Protein AF-A0A8B9G4K0-F1 (afdb_monomer)

Organism: NCBI:txid241587

pLDDT: mean 83.61, std 16.69, range [44.09, 97.94]

Solvent-accessible surface area (backbone atoms only — not comparable to full-atom values): 4280 Å² total; per-residue (Å²): 130,94,78,85,74,80,66,81,57,57,92,91,48,69,98,82,55,90,66,88,76,75,94,73,86,86,78,62,63,88,76,49,79,86,39,45,83,51,99,90,45,72,37,51,69,93,48,42,68,59,58,50,49,43,51,76,70,55,75,108

Radius of gyration: 19.93 Å; Cα contacts (8 Å, |Δi|>4): 26; chains: 1; bounding box: 40×27×41 Å

Foldseek 3Di:
DPPPPFDQDPPPDDNPDGDDDDPDDDDDLVVVPQADQDPVGGHRPVCVVVVVVCVVVVVD

Structure (mmCIF, N/CA/C/O backbone):
data_AF-A0A8B9G4K0-F1
#
_entry.id   AF-A0A8B9G4K0-F1
#
loop_
_atom_site.group_PDB
_atom_site.id
_atom_site.type_symbol
_atom_site.label_atom_id
_atom_site.label_alt_id
_atom_site.label_comp_id
_atom_site.label_asym_id
_atom_site.label_entity_id
_atom_site.label_seq_id
_atom_site.pdbx_PDB_ins_code
_atom_site.Cartn_x
_atom_site.Cartn_y
_atom_site.Cartn_z
_atom_site.occupancy
_atom_site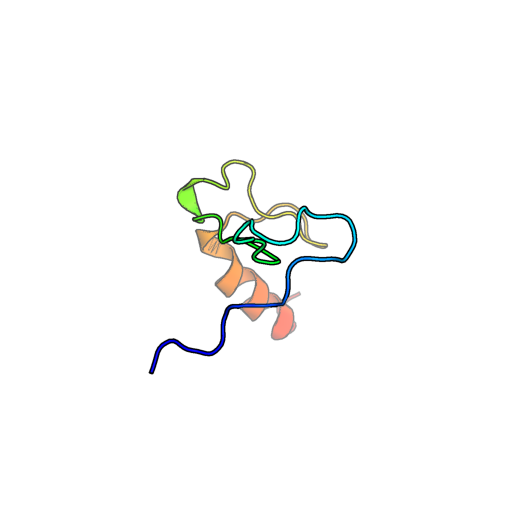.B_iso_or_equiv
_atom_site.auth_seq_id
_atom_site.auth_comp_id
_atom_site.auth_asym_id
_atom_site.auth_atom_id
_atom_site.pdbx_PDB_model_num
ATOM 1 N N . SER A 1 1 ? -6.359 -10.831 -28.511 1.00 44.09 1 SER A N 1
ATOM 2 C CA . SER A 1 1 ? -5.010 -11.086 -29.052 1.00 44.09 1 SER A CA 1
ATOM 3 C C . SER A 1 1 ? -4.005 -10.350 -28.177 1.00 44.09 1 SER A C 1
ATOM 5 O O . SER A 1 1 ? -4.201 -9.156 -27.985 1.00 44.09 1 SER A O 1
ATOM 7 N N . PRO A 1 2 ? -3.011 -11.016 -27.565 1.00 44.31 2 PRO A N 1
ATOM 8 C CA . PRO A 1 2 ? -2.176 -10.457 -26.491 1.00 44.31 2 PRO A CA 1
ATOM 9 C C . PRO A 1 2 ? -1.066 -9.508 -26.998 1.00 44.31 2 PRO A C 1
ATOM 11 O O . PRO A 1 2 ? 0.025 -9.454 -26.441 1.00 44.31 2 PRO A O 1
ATOM 14 N N . SER A 1 3 ? -1.305 -8.764 -28.080 1.00 45.69 3 SER A N 1
ATOM 15 C CA . SER A 1 3 ? -0.253 -8.070 -28.832 1.00 45.69 3 SER A CA 1
ATOM 16 C C . SER A 1 3 ? 0.102 -6.658 -28.342 1.00 45.69 3 SER A C 1
ATOM 18 O O . SER A 1 3 ? 0.889 -5.991 -29.005 1.00 45.69 3 SER A O 1
ATOM 20 N N . THR A 1 4 ? -0.422 -6.174 -27.211 1.00 58.47 4 THR A N 1
ATOM 21 C CA . THR A 1 4 ? -0.309 -4.740 -26.855 1.00 58.47 4 THR A CA 1
ATOM 22 C C . THR A 1 4 ? 0.734 -4.387 -25.782 1.00 58.47 4 THR A C 1
ATOM 24 O O . THR A 1 4 ? 0.841 -3.220 -25.424 1.00 58.47 4 THR A O 1
ATOM 27 N N . TRP A 1 5 ? 1.554 -5.328 -25.294 1.00 55.06 5 TRP A N 1
ATOM 28 C CA . TRP A 1 5 ? 2.502 -5.052 -24.190 1.00 55.06 5 TRP A CA 1
ATOM 29 C C . TRP A 1 5 ? 3.993 -5.012 -24.564 1.00 55.06 5 TRP A C 1
ATOM 31 O O . TRP A 1 5 ? 4.830 -4.753 -23.702 1.00 55.06 5 TRP A O 1
ATOM 41 N N . ARG A 1 6 ? 4.368 -5.190 -25.840 1.00 57.69 6 ARG A N 1
ATOM 42 C CA . ARG A 1 6 ? 5.766 -5.008 -26.277 1.00 57.69 6 ARG A CA 1
ATOM 43 C C . ARG A 1 6 ? 6.031 -3.540 -26.602 1.00 57.69 6 ARG A C 1
ATOM 45 O O . ARG A 1 6 ? 5.810 -3.092 -27.725 1.00 57.69 6 ARG A O 1
ATOM 52 N N . ARG A 1 7 ? 6.537 -2.778 -25.631 1.00 62.25 7 ARG A N 1
ATOM 53 C CA . ARG A 1 7 ? 7.196 -1.497 -25.924 1.00 62.25 7 ARG A CA 1
ATOM 54 C C . ARG A 1 7 ? 8.579 -1.817 -26.504 1.00 62.25 7 ARG A C 1
ATOM 56 O O . ARG A 1 7 ? 9.270 -2.690 -25.985 1.00 62.25 7 ARG A O 1
ATOM 63 N N . ARG A 1 8 ? 8.977 -1.156 -27.598 1.00 60.12 8 ARG A N 1
ATOM 64 C CA . ARG A 1 8 ? 10.338 -1.287 -28.149 1.00 60.12 8 ARG A CA 1
ATOM 65 C C . ARG A 1 8 ? 11.333 -0.999 -27.022 1.00 60.12 8 ARG A C 1
ATOM 67 O O . ARG A 1 8 ? 11.176 0.003 -26.324 1.00 60.12 8 ARG A O 1
ATOM 74 N N . ALA A 1 9 ? 12.310 -1.882 -26.849 1.00 61.78 9 ALA A N 1
ATOM 75 C CA . ALA A 1 9 ? 13.329 -1.729 -25.826 1.00 61.78 9 ALA A CA 1
ATOM 76 C C . ALA A 1 9 ? 14.014 -0.346 -25.991 1.00 61.78 9 ALA A C 1
ATOM 78 O O . ALA A 1 9 ? 14.251 0.069 -27.135 1.00 61.78 9 ALA A O 1
ATOM 79 N N . PRO A 1 10 ? 14.255 0.421 -24.906 1.00 62.62 10 PRO A N 1
ATOM 80 C CA . PRO A 1 10 ? 14.876 1.744 -24.996 1.00 62.62 10 PRO A CA 1
ATOM 81 C C . PRO A 1 10 ? 16.196 1.675 -25.765 1.00 62.62 10 PRO A C 1
ATOM 83 O O . PRO A 1 10 ? 16.883 0.658 -25.701 1.00 62.62 10 PRO A O 1
ATOM 86 N N . ALA A 1 11 ? 16.601 2.750 -26.448 1.00 63.34 11 ALA A N 1
ATOM 87 C CA . ALA A 1 11 ? 17.817 2.756 -27.277 1.00 63.34 11 ALA A CA 1
ATOM 88 C C . ALA A 1 11 ? 19.104 2.341 -26.524 1.00 63.34 11 ALA A C 1
ATOM 90 O O . ALA A 1 11 ? 20.069 1.917 -27.152 1.00 63.34 11 ALA A O 1
ATOM 91 N N . ALA A 1 12 ? 19.098 2.426 -25.188 1.00 70.88 12 ALA A N 1
ATOM 92 C CA . ALA A 1 12 ? 20.175 1.988 -24.300 1.00 70.88 12 ALA A CA 1
ATOM 93 C C . ALA A 1 12 ? 20.238 0.463 -24.060 1.00 70.88 12 ALA A C 1
ATOM 95 O O . ALA A 1 12 ? 21.161 -0.015 -23.408 1.00 70.88 12 ALA A O 1
ATOM 96 N N . THR A 1 13 ? 19.271 -0.309 -24.559 1.00 67.38 13 THR A N 1
ATOM 97 C CA . THR A 1 13 ? 19.240 -1.770 -24.417 1.00 67.38 13 THR A CA 1
ATOM 98 C C . THR A 1 13 ? 19.717 -2.455 -25.703 1.00 67.38 13 THR A C 1
ATOM 100 O O . THR A 1 13 ? 19.413 -1.985 -26.806 1.00 67.38 13 THR A O 1
ATOM 103 N N . PRO A 1 14 ? 20.465 -3.571 -25.608 1.00 79.81 14 PRO A N 1
ATOM 104 C CA . PRO A 1 14 ? 20.814 -4.377 -26.771 1.00 79.81 14 PRO A CA 1
ATOM 105 C C . PRO A 1 14 ? 19.568 -4.767 -27.576 1.00 79.81 14 PRO A C 1
ATOM 107 O O . PRO A 1 14 ? 18.549 -5.162 -27.012 1.00 79.81 14 PRO A O 1
ATOM 110 N N . ARG A 1 15 ? 19.664 -4.695 -28.910 1.00 68.88 15 ARG A N 1
ATOM 111 C CA . ARG A 1 15 ? 18.530 -4.780 -29.858 1.00 68.88 15 ARG A CA 1
ATOM 112 C C . ARG A 1 15 ? 17.756 -6.111 -29.880 1.00 68.88 15 ARG A C 1
ATOM 114 O O . ARG A 1 15 ? 16.850 -6.254 -30.695 1.00 68.88 15 ARG A O 1
ATOM 121 N N . CYS A 1 16 ? 18.084 -7.054 -29.005 1.00 68.69 16 CYS A N 1
ATOM 122 C CA . CYS A 1 16 ? 17.527 -8.406 -28.992 1.00 68.69 16 CYS A CA 1
ATOM 123 C C . CYS A 1 16 ? 17.039 -8.849 -27.603 1.00 68.69 16 CYS A C 1
ATOM 125 O O . CYS A 1 16 ? 16.875 -10.045 -27.384 1.00 68.69 16 CYS A O 1
ATOM 127 N N . ILE A 1 17 ? 16.851 -7.920 -26.658 1.00 78.06 17 ILE A N 1
ATOM 128 C CA . ILE A 1 17 ? 16.385 -8.253 -25.308 1.00 78.06 17 ILE A CA 1
ATOM 129 C C . ILE A 1 17 ? 14.934 -7.814 -25.142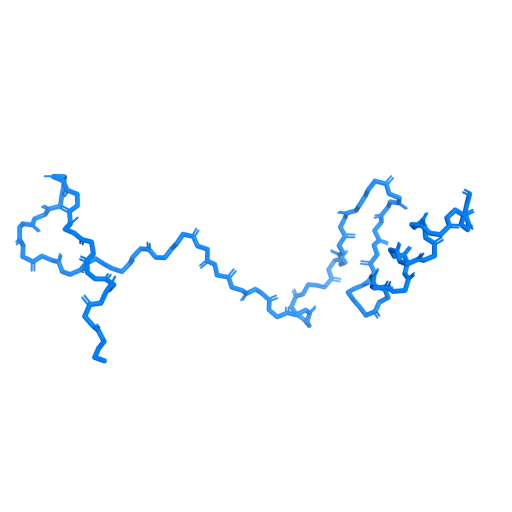 1.00 78.06 17 ILE A C 1
ATOM 131 O O . ILE A 1 17 ? 14.593 -6.642 -25.311 1.00 78.06 17 ILE A O 1
ATOM 135 N N . ASP A 1 18 ? 14.096 -8.778 -24.779 1.00 81.44 18 ASP A N 1
ATOM 136 C CA . ASP A 1 18 ? 12.729 -8.529 -24.351 1.00 81.44 18 ASP A CA 1
ATOM 137 C C . ASP A 1 18 ? 12.735 -7.829 -22.989 1.00 81.44 18 ASP A C 1
ATOM 139 O O . ASP A 1 18 ? 13.324 -8.320 -22.027 1.00 81.44 18 ASP A O 1
ATOM 143 N N . VAL A 1 19 ? 12.083 -6.667 -22.909 1.00 79.06 19 VAL A N 1
ATOM 144 C CA . VAL A 1 19 ? 12.017 -5.865 -21.682 1.00 79.06 19 VAL A CA 1
ATOM 145 C C . VAL A 1 19 ? 10.628 -5.982 -21.068 1.00 79.06 19 VAL A C 1
ATOM 147 O O . VAL A 1 19 ? 9.638 -5.558 -21.664 1.00 79.06 19 VAL A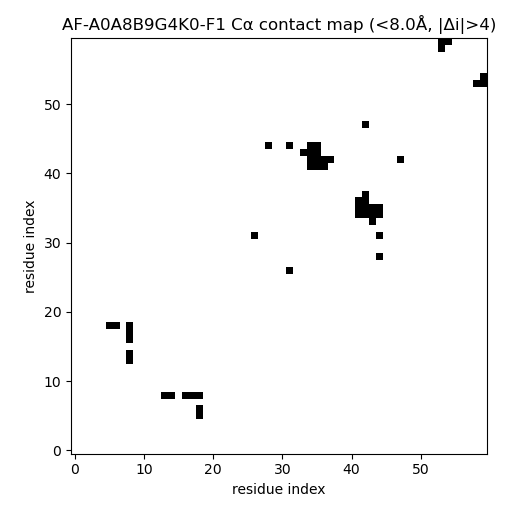 O 1
ATOM 150 N N . TRP A 1 20 ? 10.575 -6.502 -19.843 1.00 85.88 20 TRP A N 1
ATOM 151 C CA . TRP A 1 20 ? 9.418 -6.398 -18.962 1.00 85.88 20 TRP A CA 1
ATOM 152 C C . TRP A 1 20 ? 9.682 -5.289 -17.942 1.00 85.88 20 TRP A C 1
ATOM 154 O O . TRP A 1 20 ? 10.463 -5.466 -17.014 1.00 85.88 20 TRP A O 1
ATOM 164 N N . ASN A 1 21 ? 9.072 -4.124 -18.159 1.00 90.06 21 ASN A N 1
ATOM 165 C CA . ASN A 1 21 ? 9.180 -2.968 -17.267 1.00 90.06 21 ASN A CA 1
ATOM 166 C C . ASN A 1 21 ? 7.777 -2.412 -16.973 1.00 90.06 21 ASN A C 1
ATOM 168 O O . ASN A 1 21 ? 7.393 -1.383 -17.545 1.00 90.06 21 ASN A O 1
ATOM 172 N N . PRO A 1 22 ? 6.960 -3.131 -16.184 1.00 91.06 22 PRO A N 1
ATOM 173 C CA . PRO A 1 22 ? 5.704 -2.584 -15.697 1.00 91.06 22 PRO A CA 1
ATOM 174 C C . PRO A 1 22 ? 6.003 -1.376 -14.804 1.00 91.06 22 PRO A C 1
ATOM 176 O O . PRO A 1 22 ? 6.977 -1.367 -14.058 1.00 91.06 22 PRO A O 1
ATOM 179 N N . ALA A 1 23 ? 5.175 -0.338 -14.897 1.00 94.00 23 ALA A N 1
ATOM 180 C CA . ALA A 1 23 ? 5.418 0.902 -14.162 1.00 94.00 23 ALA A CA 1
ATOM 181 C C . ALA A 1 23 ? 5.234 0.745 -12.642 1.00 94.00 23 ALA A C 1
ATOM 183 O O . ALA A 1 23 ? 5.871 1.459 -11.875 1.00 94.00 23 ALA A O 1
ATOM 184 N N . PHE A 1 24 ? 4.361 -0.174 -12.225 1.00 95.50 24 PHE A N 1
ATOM 185 C CA . PHE A 1 24 ? 3.987 -0.415 -10.835 1.00 95.50 24 PHE A CA 1
ATOM 186 C C . PHE A 1 24 ? 3.642 -1.892 -10.625 1.00 95.50 24 PHE A C 1
ATOM 188 O O . PHE A 1 24 ? 3.383 -2.613 -11.592 1.00 95.50 24 PHE A O 1
ATOM 195 N N . ASP A 1 25 ? 3.584 -2.291 -9.357 1.00 96.25 25 ASP A N 1
ATOM 196 C CA . ASP A 1 25 ? 3.084 -3.585 -8.892 1.00 96.25 25 ASP A CA 1
ATOM 197 C C . ASP A 1 25 ? 2.052 -3.368 -7.770 1.00 96.25 25 ASP A C 1
ATOM 199 O O . ASP A 1 25 ? 1.886 -2.250 -7.272 1.00 96.25 25 ASP A O 1
ATOM 203 N N . VAL A 1 26 ? 1.340 -4.421 -7.385 1.00 96.62 26 VAL A N 1
ATOM 204 C CA . VAL A 1 26 ? 0.349 -4.410 -6.308 1.00 96.62 26 VAL A CA 1
ATOM 205 C C . VAL A 1 26 ? 0.934 -5.087 -5.074 1.00 96.62 26 VAL A C 1
ATOM 207 O O . VAL A 1 26 ? 1.356 -6.237 -5.135 1.00 96.62 26 VAL A O 1
ATOM 210 N N . THR A 1 27 ? 0.879 -4.404 -3.930 1.00 96.88 27 THR A N 1
ATOM 211 C CA . THR A 1 27 ? 1.191 -5.000 -2.624 1.00 96.88 27 THR A CA 1
ATOM 212 C C . THR A 1 27 ? -0.108 -5.443 -1.943 1.00 96.88 27 THR A C 1
ATOM 214 O O . THR A 1 27 ? -0.930 -4.581 -1.616 1.00 96.88 27 THR A O 1
ATOM 217 N N . PRO A 1 28 ? -0.327 -6.753 -1.715 1.00 97.75 28 PRO A N 1
ATOM 218 C CA . PRO A 1 28 ? -1.429 -7.250 -0.893 1.00 97.75 28 PRO A CA 1
ATOM 219 C C . PRO A 1 28 ? -1.457 -6.602 0.498 1.00 97.75 28 PRO A C 1
ATOM 221 O O . PRO A 1 28 ? -0.416 -6.337 1.099 1.00 97.75 28 PRO A O 1
ATOM 224 N N . HIS A 1 29 ? -2.655 -6.314 1.009 1.00 97.00 29 HIS A N 1
ATOM 225 C CA . HIS A 1 29 ? -2.819 -5.498 2.217 1.00 97.00 29 HIS A CA 1
ATOM 226 C C . HIS A 1 29 ? -2.313 -6.180 3.497 1.00 97.00 29 HIS A C 1
ATOM 228 O O . HIS A 1 29 ? -1.911 -5.499 4.435 1.00 97.00 29 HIS A O 1
ATOM 234 N N . ASP A 1 30 ? -2.300 -7.509 3.529 1.00 97.00 30 ASP A N 1
ATOM 235 C CA . ASP A 1 30 ? -1.744 -8.334 4.602 1.00 97.00 30 ASP A CA 1
ATOM 236 C C . ASP A 1 30 ? -0.219 -8.185 4.736 1.00 97.00 30 ASP A C 1
ATOM 238 O O . ASP A 1 30 ? 0.332 -8.441 5.807 1.00 97.00 30 ASP A O 1
ATOM 242 N N . LEU A 1 31 ? 0.460 -7.692 3.692 1.00 97.81 31 LEU A N 1
ATOM 243 C CA . LEU A 1 31 ? 1.885 -7.352 3.728 1.00 97.81 31 LEU A CA 1
ATOM 244 C C . LEU A 1 31 ? 2.157 -5.909 4.190 1.00 97.81 31 LEU A C 1
ATOM 246 O O . LEU A 1 31 ? 3.309 -5.552 4.441 1.00 97.81 31 LEU A O 1
ATOM 250 N N . ILE A 1 32 ? 1.124 -5.074 4.348 1.00 97.31 32 ILE A N 1
ATOM 251 C CA . ILE A 1 32 ? 1.244 -3.694 4.846 1.00 97.31 32 ILE A CA 1
ATOM 252 C C . ILE A 1 32 ? 1.101 -3.705 6.376 1.00 97.31 32 ILE A C 1
ATOM 254 O O . ILE A 1 32 ? 0.084 -3.310 6.943 1.00 97.31 32 ILE A O 1
ATOM 258 N N . THR A 1 33 ? 2.138 -4.181 7.065 1.00 96.69 33 THR A N 1
ATOM 259 C CA . THR A 1 33 ? 2.101 -4.417 8.523 1.00 96.69 33 THR A CA 1
ATOM 260 C C . THR A 1 33 ? 2.187 -3.143 9.366 1.00 96.69 33 THR A C 1
ATOM 262 O O . THR A 1 33 ? 1.732 -3.131 10.506 1.00 96.69 33 THR A O 1
ATOM 265 N N . GLY A 1 34 ? 2.747 -2.062 8.815 1.00 96.69 34 GLY A N 1
ATOM 266 C CA . GLY A 1 34 ? 2.873 -0.766 9.493 1.00 96.69 34 GLY A CA 1
ATOM 267 C C . GLY A 1 34 ? 1.634 0.129 9.401 1.00 96.69 34 GLY A C 1
ATOM 268 O O . GLY A 1 34 ? 1.640 1.213 9.974 1.00 96.69 34 GLY A O 1
ATOM 269 N N . GLY A 1 35 ? 0.592 -0.298 8.681 1.00 96.94 35 GLY A N 1
ATOM 270 C CA . GLY A 1 35 ? -0.545 0.551 8.328 1.00 96.94 35 GLY A CA 1
ATOM 271 C C . GLY A 1 35 ? -0.265 1.494 7.152 1.00 96.94 35 GLY A C 1
ATOM 272 O O . GLY A 1 35 ? 0.824 1.520 6.577 1.00 96.94 35 GLY A O 1
ATOM 273 N N . ILE A 1 36 ? -1.286 2.255 6.770 1.00 97.94 36 ILE A N 1
ATOM 274 C CA . ILE A 1 36 ? -1.283 3.223 5.672 1.00 97.94 36 ILE A CA 1
ATOM 275 C C . ILE A 1 36 ? -1.188 4.618 6.284 1.00 97.94 36 ILE A C 1
ATOM 277 O O . ILE A 1 36 ? -2.049 5.021 7.064 1.00 97.94 36 ILE A O 1
ATOM 281 N N . VAL A 1 37 ? -0.132 5.354 5.943 1.00 97.31 37 VAL A N 1
ATOM 282 C CA . VAL A 1 37 ? 0.054 6.732 6.411 1.00 97.31 37 VAL A CA 1
ATOM 283 C C . VAL A 1 37 ? -0.841 7.663 5.597 1.00 97.31 37 VAL A C 1
ATOM 285 O O . VAL A 1 37 ? -0.760 7.690 4.370 1.00 97.31 37 VAL A O 1
ATOM 288 N N . THR A 1 38 ? -1.667 8.433 6.296 1.00 95.75 38 THR A N 1
ATOM 289 C CA . THR A 1 38 ? -2.560 9.460 5.745 1.00 95.75 38 THR A CA 1
ATOM 290 C C . THR A 1 38 ? -2.329 10.792 6.462 1.00 95.75 38 THR A C 1
ATOM 292 O O . THR A 1 38 ? -1.603 10.862 7.457 1.00 95.75 38 THR A O 1
ATOM 295 N N . GLU A 1 39 ? -2.978 11.856 6.001 1.00 94.69 39 GLU A N 1
ATOM 296 C CA . GLU A 1 39 ? -2.999 13.163 6.662 1.00 94.69 39 GLU A CA 1
ATOM 297 C C . GLU A 1 39 ? -3.670 13.142 8.049 1.00 94.69 39 GLU A C 1
ATOM 299 O O . GLU A 1 39 ? -3.457 14.051 8.849 1.00 94.69 39 GLU A O 1
ATOM 304 N N . TRP A 1 40 ? -4.424 12.085 8.370 1.00 93.88 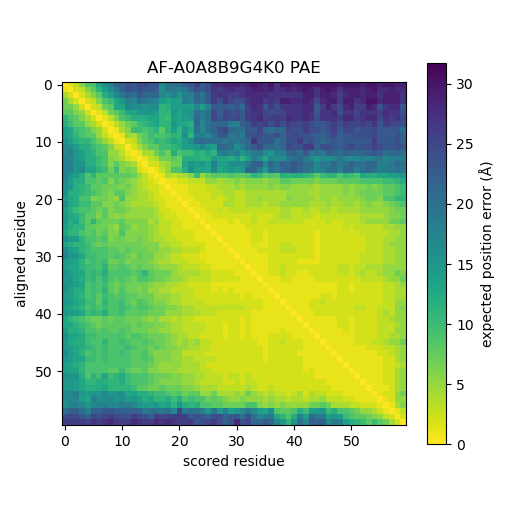40 TRP A N 1
ATOM 305 C CA . TRP A 1 40 ? -5.093 11.890 9.663 1.00 93.88 40 TRP A CA 1
ATOM 306 C C . TRP A 1 40 ? -4.366 10.896 10.575 1.00 93.88 40 TRP A C 1
ATOM 308 O O . TRP A 1 40 ? -4.925 1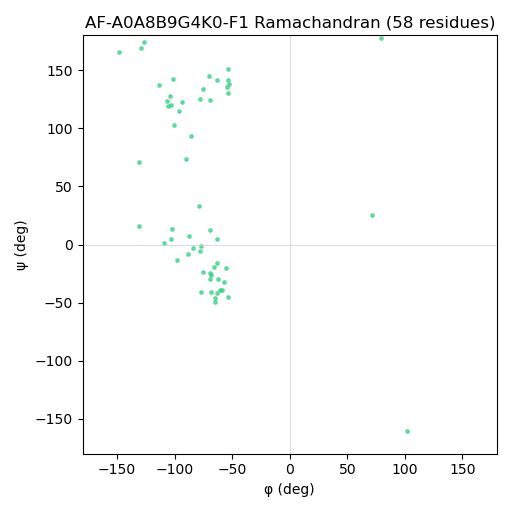0.442 11.574 1.00 93.88 40 TRP A O 1
ATOM 318 N N . GLY A 1 41 ? -3.125 10.546 10.231 1.00 95.12 41 GLY A N 1
ATOM 319 C CA . GLY A 1 41 ? -2.323 9.556 10.939 1.00 95.12 41 GLY A CA 1
ATOM 320 C C . GLY A 1 41 ? -2.284 8.205 10.230 1.00 95.12 41 GLY A C 1
ATOM 321 O O . GLY A 1 41 ? -2.508 8.099 9.022 1.00 95.12 41 GLY A O 1
ATOM 322 N N . VAL A 1 42 ? -1.934 7.164 10.984 1.00 97.19 42 VAL A N 1
ATOM 323 C CA . VAL A 1 42 ? -1.734 5.807 10.460 1.00 97.19 42 VAL A CA 1
ATOM 324 C C . VAL A 1 42 ? -3.026 5.005 10.597 1.00 97.19 42 VAL A C 1
ATOM 326 O O . VAL A 1 42 ? -3.533 4.850 11.705 1.00 97.19 42 VAL A O 1
ATOM 329 N N . LEU A 1 43 ? -3.537 4.478 9.481 1.00 97.38 43 LEU A N 1
ATOM 330 C CA . LEU A 1 43 ? -4.772 3.692 9.427 1.00 97.38 43 LEU A CA 1
ATOM 331 C C . LEU A 1 43 ? -4.480 2.236 9.035 1.00 97.38 43 LEU A C 1
ATOM 333 O O . LEU A 1 43 ? -3.691 1.999 8.117 1.00 97.38 43 LEU A O 1
ATOM 337 N N . PRO A 1 44 ? -5.106 1.233 9.670 1.00 97.38 44 PRO A N 1
ATOM 338 C CA . PRO A 1 44 ? -4.963 -0.147 9.231 1.00 97.38 44 PRO A CA 1
ATOM 339 C C . PRO A 1 44 ? -5.680 -0.349 7.880 1.00 97.38 44 PRO A C 1
ATOM 341 O O . PRO A 1 44 ? -6.744 0.236 7.654 1.00 97.38 44 PRO A O 1
ATOM 344 N N . PRO A 1 45 ? -5.159 -1.205 6.978 1.00 97.19 45 PRO A N 1
ATOM 345 C CA . PRO A 1 45 ? -5.764 -1.399 5.659 1.00 97.19 45 PRO A CA 1
ATOM 346 C C . PRO A 1 45 ? -7.235 -1.842 5.700 1.00 97.19 45 PRO A C 1
ATOM 348 O O . PRO A 1 45 ? -8.013 -1.454 4.833 1.00 97.19 45 PRO A O 1
ATOM 351 N N . GLY A 1 46 ? -7.621 -2.615 6.723 1.00 96.75 46 GLY A N 1
ATOM 352 C CA . GLY A 1 46 ? -8.991 -3.106 6.908 1.00 96.75 46 GLY A CA 1
ATOM 353 C C . GLY A 1 46 ? -10.021 -2.027 7.263 1.00 96.75 46 GLY A C 1
ATOM 354 O O . GLY A 1 46 ? -11.196 -2.206 6.957 1.00 96.75 46 GLY A O 1
ATOM 355 N N . ASP A 1 47 ? -9.598 -0.900 7.846 1.00 96.94 47 ASP A N 1
ATOM 356 C CA . ASP A 1 47 ? -10.498 0.204 8.213 1.00 96.94 47 ASP A CA 1
ATOM 357 C C . ASP A 1 47 ? -10.515 1.337 7.180 1.00 96.94 47 ASP A C 1
ATOM 359 O O . ASP A 1 47 ? -11.405 2.187 7.221 1.00 96.94 47 ASP A O 1
ATOM 363 N N . LEU A 1 48 ? -9.567 1.354 6.234 1.00 96.19 48 LEU A N 1
ATOM 364 C CA . LEU A 1 48 ? -9.314 2.507 5.363 1.00 96.19 48 LEU A CA 1
ATOM 365 C C . LEU A 1 48 ? -10.574 3.000 4.638 1.00 96.19 48 LEU A C 1
ATOM 367 O O . LEU A 1 48 ? -10.834 4.197 4.602 1.00 96.19 48 LEU A O 1
ATOM 371 N N . LEU A 1 49 ? -11.375 2.090 4.079 1.00 96.62 49 LEU A N 1
ATOM 372 C CA . LEU A 1 49 ? -12.587 2.461 3.342 1.00 96.62 49 LEU A CA 1
ATOM 373 C C . LEU A 1 49 ? -13.629 3.151 4.228 1.00 96.62 49 LEU A C 1
ATOM 375 O O . LEU A 1 49 ? -14.223 4.140 3.802 1.00 96.62 49 LEU A O 1
ATOM 379 N N . ARG A 1 50 ? -13.833 2.649 5.452 1.00 96.56 50 ARG A N 1
ATOM 380 C CA . ARG A 1 50 ? -14.755 3.250 6.424 1.00 96.56 50 ARG A CA 1
ATOM 381 C C . ARG A 1 50 ? -14.256 4.630 6.832 1.00 96.56 50 ARG A C 1
ATOM 383 O O . ARG A 1 50 ? -14.995 5.599 6.738 1.00 96.56 50 ARG A O 1
ATOM 390 N N . GLU A 1 51 ? -12.982 4.723 7.196 1.00 96.19 51 GLU A N 1
ATOM 391 C CA . GLU A 1 51 ? -12.360 5.971 7.638 1.00 96.19 51 GLU A CA 1
ATOM 392 C C . GLU A 1 51 ? -12.406 7.057 6.542 1.00 96.19 51 GLU A C 1
ATOM 394 O O . GLU A 1 51 ? -12.688 8.220 6.840 1.00 96.19 51 GLU A O 1
ATOM 399 N N . LEU A 1 52 ? -12.194 6.693 5.272 1.00 94.50 52 LEU A N 1
ATOM 400 C CA . LEU A 1 52 ? -12.327 7.615 4.138 1.00 94.50 52 LEU A CA 1
ATOM 401 C C . LEU A 1 52 ? -13.779 8.046 3.898 1.00 94.50 52 LEU A C 1
ATOM 403 O O . LEU A 1 52 ? -14.022 9.219 3.618 1.00 94.50 52 LEU A O 1
ATOM 407 N N . ALA A 1 53 ? -14.738 7.125 4.010 1.00 94.88 53 ALA A N 1
ATOM 408 C CA . ALA A 1 53 ? -16.155 7.437 3.843 1.00 94.88 53 ALA A CA 1
ATOM 409 C C . ALA A 1 53 ? -16.659 8.388 4.938 1.00 94.88 53 ALA A C 1
ATOM 411 O O . ALA A 1 53 ? -17.291 9.398 4.623 1.00 94.88 53 ALA A O 1
ATOM 412 N N . ASP A 1 54 ? -16.316 8.111 6.198 1.00 95.62 54 ASP A N 1
ATOM 413 C CA . ASP A 1 54 ? -16.691 8.935 7.350 1.00 95.62 54 ASP A CA 1
ATOM 414 C C . ASP A 1 54 ? -16.162 10.373 7.193 1.00 95.62 54 ASP A C 1
ATOM 416 O O . ASP A 1 54 ? -16.870 11.343 7.464 1.00 95.62 54 ASP A O 1
ATOM 420 N N . ARG A 1 55 ? -14.940 10.532 6.667 1.00 90.56 55 ARG A N 1
ATOM 421 C CA . ARG A 1 55 ? -14.306 11.846 6.454 1.00 90.56 55 ARG A CA 1
ATOM 422 C C . ARG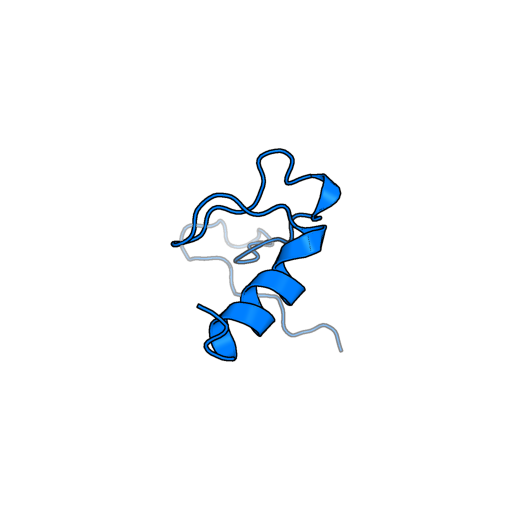 A 1 55 ? -14.834 12.584 5.233 1.00 90.56 55 ARG A C 1
ATOM 424 O O . ARG A 1 55 ? -15.068 13.786 5.305 1.00 90.56 55 ARG A O 1
ATOM 431 N N . ALA A 1 56 ? -15.071 11.883 4.126 1.00 87.94 56 ALA A N 1
ATOM 432 C CA . ALA A 1 56 ? -15.687 12.479 2.942 1.00 87.94 56 ALA A CA 1
ATOM 433 C C . ALA A 1 56 ? -17.114 12.980 3.227 1.00 87.94 56 ALA A C 1
ATOM 435 O O . ALA A 1 56 ? -17.555 13.958 2.625 1.00 87.94 56 ALA A O 1
ATOM 436 N N . ALA A 1 57 ? -17.818 12.340 4.165 1.00 85.00 57 ALA A N 1
ATOM 437 C CA . ALA A 1 57 ? -19.139 12.756 4.623 1.00 85.00 57 ALA A CA 1
ATOM 438 C C . ALA A 1 57 ? -19.120 13.952 5.598 1.00 85.00 57 ALA A C 1
ATOM 440 O O . ALA A 1 57 ? -20.186 14.391 6.026 1.00 85.00 57 ALA A O 1
ATOM 441 N N . GLY A 1 58 ? -17.944 14.483 5.959 1.00 74.75 58 GLY A N 1
ATOM 442 C CA . GLY A 1 58 ? -17.826 15.542 6.964 1.00 74.75 58 GLY A CA 1
ATOM 443 C C . GLY A 1 58 ? -18.105 15.051 8.388 1.00 74.75 58 GLY A C 1
ATOM 444 O O . GLY A 1 58 ? -18.513 15.836 9.236 1.00 74.75 58 GLY A O 1
ATOM 445 N N . GLY A 1 59 ? -17.912 13.753 8.661 1.00 62.03 59 GLY A N 1
ATOM 446 C CA . GLY A 1 59 ? -17.987 13.155 10.002 1.00 62.03 59 GLY A CA 1
ATOM 447 C C . GLY A 1 59 ? -16.850 13.574 10.947 1.00 62.03 59 GLY A C 1
ATOM 448 O O . GLY A 1 59 ? -16.683 12.971 12.007 1.00 62.03 59 GLY A O 1
ATOM 449 N N . GLN A 1 60 ? -16.085 14.599 10.560 1.00 55.41 60 GLN A N 1
ATOM 450 C CA . GLN A 1 60 ? -15.140 15.375 11.358 1.00 55.41 60 GLN A CA 1
ATOM 451 C C . GLN A 1 60 ? -15.318 16.858 11.036 1.00 55.41 60 GLN A C 1
ATOM 453 O O . GLN A 1 60 ? -15.396 17.183 9.829 1.00 55.41 60 GLN A O 1
#

Mean predicted aligned error: 9.09 Å

InterPro domains:
  IPR000649 Initiation factor 2B-related [PF01008] (11-45)
  IPR0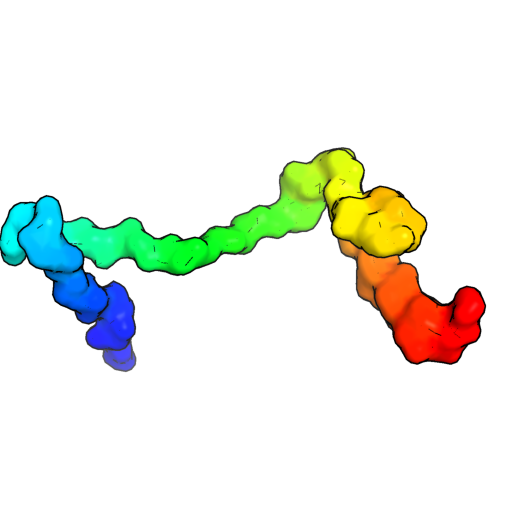37171 NagB/RpiA transferase-like [SSF100950] (12-53)
  IPR042529 Initiation factor 2B-like, C-terminal [G3DSA:3.40.50.10470] (2-58)

Sequence (60 aa):
SPSTWRRRAPAATPRCIDVWNPAFDVTPHDLITGGIVTEWGVLPPGDLLRELADRAAGGQ

Secondary structure (DSSP, 8-state):
--TT--PPPPTTS-TT------S-----GGG-TT-EEETTEEE-TTTHHHHHHHHHTT--

=== Feature glossary ===
Legend for the data blocks above and below:

— What the protein is —

Sequence gives the chain of amino acids in standard one-letter code (A=alanine, C=cysteine, …, Y=tyrosine), read N→C. It is the only feature that is directly encoded by the gene; all structural features are derived from the folded form of this sequence.

The annotation block draws on four external resources. InterPro: which protein families and domains the sequence belongs to. GO: standardized terms for what the protein does, what process it participates in, and where in the cell it acts. CATH: which structural fold it has in the CATH hierarchy. Organism: the species of origin.

— Where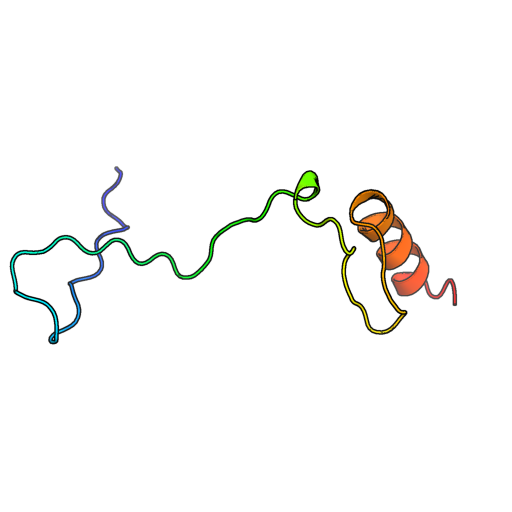 its atoms are —

Atomic coordinates in PDBx/mmCIF format — the same representation the Protein Data Bank distributes. Each line of the _atom_site loop places one backbone atom in Cartesian space (units: ångströms, origin: arbitrary).

Six rendered views show the 3D structure from the faces of a cube — i.e. along ±x, ±y, ±z. Rendering representation is drawn randomly per protein from cartoon (secondary-structure ribbons), sticks (backbone bonds), or molecular surface; coloring is either N→C rainbow (blue at the N-terminus through red at the C-terminus) or one color per chain.

— Local backbone conformation —

DSSP 8-state secondary structure assigns each residue one of H (α-helix), G (3₁₀-helix), I (π-helix), E (extended β-strand), B (isolated β-bridge), T (hydrogen-bonded turn), S (bend), or '-' (coil). The assignment is computed from backbone hydrogen-bond geometry via the Kabsch–Sander algorithm.

P-SEA three-state annotation labels each residue as helix, strand, or coil based purely on the geometry of the Cα trace. It serves as a fallback when the full backbone (and thus DSSP) is unavailable.

φ (phi) and ψ (psi) are the two rotatable backbone dihedrals per residue: φ is the C(i-1)–N–Cα–C torsion, ψ is the N–Cα–C–N(i+1) torsion, both in degrees on (−180°, 180°]. α-helical residues cluster near (−60°, −45°); β-strand residues near (−120°, +130°). A Ramachandran plot is simply a scatter of (φ, ψ) for every residue.

— Global shape and packing —

Radius of gyration (Rg) is the root-mean-square distance o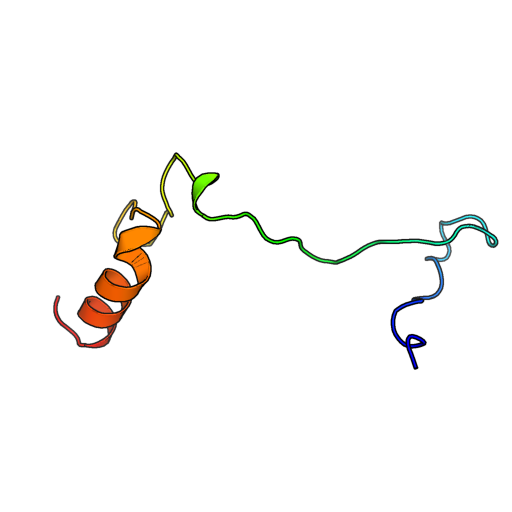f Cα atoms from their centroid — a single number for overall size and compactness. A globular domain of N residues has Rg ≈ 2.2·N^0.38 Å; an extended or disordered chain has a much larger Rg. The Cα contact count is the number of residue pairs whose Cα atoms are within 8 Å and are more than four positions apart in sequence — a standard proxy for tertiary packing density. The bounding box is the smallest axis-aligned box enclosing all Cα atoms.

Accessible surface area quantifies burial. A residue with SASA near zero is packed into the hydrophobic core; one with SASA >100 Å² sits on the surface. Computed here via the Shrake–Rupley numerical algorithm with a 1.4 Å probe.

The contact map is a binary N×N matrix image: pixel (i, j) is dark where Cα_i and Cα_j are within 8 Å and |i−j|>4. Because the |i−j|>4 filter removes local helical contacts, off-diagonal stripes parallel to the main diagonal indicate parallel β-sheets; stripes perpendicular to it indicate antiparallel β-sheets. The Ramachandran plot scatters every residue's (φ, ψ) pair against the sterically allowed regions. The PAE heatmap renders the predicted-aligned-error matrix.

— Structural neighborhood —

A 3Di character summarizes, for each residue, the relative orientation of the Cα frame of its nearest spatial neighbor. Because it encodes fold topology rather than chemistry, 3Di alignments detect remote structural similarity that sequence alignment misses.

Structural nearest neighbors (via Foldseek easy-search vs the PDB). Reported per hit: target PDB id, E-value, and alignment TM-score. A TM-score above ~0.5 is the conventional threshold for 'same fold'.

— Confidence and disorder —

For AlphaFold models, the B-factor field carries pLDDT — the model's own estimate of local accuracy on a 0–100 scale. Regions with pLDDT<50 should be treated as essentially unmodeled; they often correspond to intrinsically disordered segments.

B-factor (Debye–Waller factor) reflects atomic displacement in the crystal lattice. It is an experimental observable (units Å²), not a prediction; low values mean the atom is pinned down, high values mean it moves or is heterogeneous across the crystal.

Predicted Aligned Error (PAE) is an AlphaFold confidence matrix: entry (i, j) is the expected error in the position of residue j, in ångströms, when the prediction is superimposed on the true structure at residue i. Low PAE within a block of residues means that block is internally rigid and well-predicted; high PAE between two blocks means their relative placement is uncertain even if each block individually is confident.